Protein AF-A0A355UK76-F1 (afdb_monomer)

Secondary structure (DSSP, 8-state):
----GGG-HHHHHHHHHHHHH----EEESTTTT-B-TTT--B--SS--EEE----TTT--HHHHHHH-

Sequence (68 aa):
THVPKEEFPAQTLTIELYLEAGIRGCEIGYLLADRDPVTRENRFGGLDFLRLAIPRRVYTNNHMDVIA

Radius of gyration: 14.54 Å; Cα contacts (8 Å, |Δi|>4): 78; chains: 1; bounding box: 27×24×45 Å

Foldseek 3Di:
DDDDVVVLVQVVVQVVCCVPQVAHWDWPAQVVVAADPPPRHTDHPDDTHTDDDDDPPPDDVVVVVSVD

Solvent-accessible surface area (backbone atoms only — not comparable to full-atom values): 4372 Å² total; per-residue (Å²): 135,95,72,59,76,92,66,38,56,24,53,48,51,32,50,51,41,30,74,77,70,70,42,83,56,42,56,51,20,52,76,73,65,39,55,40,94,83,82,63,44,78,49,80,90,68,68,66,32,66,43,82,82,80,64,88,92,73,73,54,70,73,58,48,68,74,72,110

Mean predicted aligned error: 3.46 Å

Structure (mmCIF, N/CA/C/O backbone):
data_AF-A0A355UK76-F1
#
_entry.id   AF-A0A355UK76-F1
#
loop_
_atom_site.group_PDB
_atom_site.id
_atom_site.type_symbol
_atom_site.label_atom_id
_atom_site.label_alt_id
_atom_site.label_comp_id
_atom_site.label_asym_id
_atom_site.label_entity_id
_atom_site.label_seq_id
_atom_site.pdbx_PDB_ins_code
_atom_site.Cartn_x
_atom_site.Cartn_y
_atom_site.Cartn_z
_atom_site.occupancy
_atom_site.B_iso_or_equiv
_atom_site.auth_seq_id
_atom_site.auth_comp_id
_atom_site.auth_asym_id
_atom_site.auth_atom_id
_atom_site.pdbx_PDB_model_num
ATOM 1 N N . THR A 1 1 ? -14.038 -9.598 -3.282 1.00 51.12 1 THR A N 1
ATOM 2 C CA . THR A 1 1 ? -13.214 -10.542 -2.499 1.00 51.12 1 THR A CA 1
ATOM 3 C C . THR A 1 1 ? -13.613 -10.376 -1.046 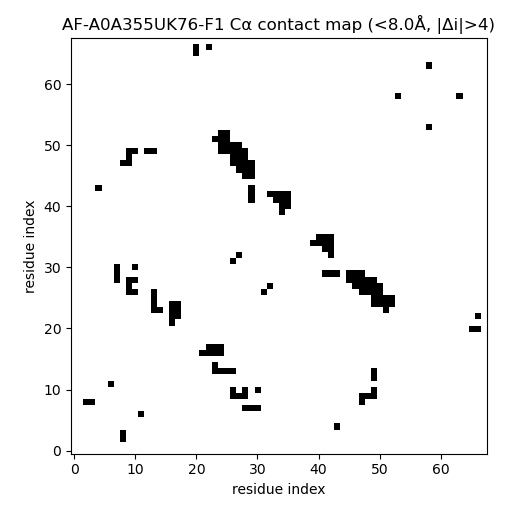1.00 51.12 1 THR A C 1
ATOM 5 O O . THR A 1 1 ? -13.610 -9.245 -0.585 1.00 51.12 1 THR A O 1
ATOM 8 N N . HIS A 1 2 ? -14.089 -11.427 -0.375 1.00 71.19 2 HIS A N 1
ATOM 9 C CA . HIS A 1 2 ? -14.584 -11.362 1.011 1.00 71.19 2 HIS A CA 1
ATOM 10 C C . HIS A 1 2 ? -13.492 -11.864 1.963 1.00 71.19 2 HIS A C 1
ATOM 12 O O . HIS A 1 2 ? -13.559 -12.993 2.434 1.00 71.19 2 HIS A O 1
ATOM 18 N N . VAL A 1 3 ? -12.458 -11.053 2.181 1.00 86.81 3 VAL A N 1
ATOM 19 C CA . VAL A 1 3 ? -11.462 -11.316 3.230 1.00 86.81 3 VAL A CA 1
ATOM 20 C C . VAL A 1 3 ? -11.953 -10.629 4.510 1.00 86.81 3 VAL A C 1
ATOM 22 O O . VAL A 1 3 ? -12.340 -9.456 4.428 1.00 86.81 3 VAL A O 1
ATOM 25 N N . PRO A 1 4 ? -12.010 -11.320 5.664 1.00 91.56 4 PRO A N 1
ATOM 26 C CA . PRO A 1 4 ? -12.351 -10.700 6.942 1.00 91.56 4 PRO A CA 1
ATOM 27 C C . PRO A 1 4 ? -11.418 -9.529 7.274 1.00 91.56 4 PRO A C 1
ATOM 29 O O . PRO A 1 4 ? -10.237 -9.535 6.934 1.00 91.56 4 PRO A O 1
ATOM 32 N N . LYS A 1 5 ? -11.933 -8.511 7.968 1.00 90.00 5 LYS A N 1
ATOM 33 C CA . LYS A 1 5 ? -11.150 -7.308 8.316 1.00 90.00 5 LYS A CA 1
ATOM 34 C C . LYS A 1 5 ? -10.027 -7.634 9.299 1.00 90.00 5 LYS A C 1
ATOM 36 O O . LYS A 1 5 ? -8.983 -6.989 9.308 1.00 90.00 5 LYS A O 1
ATOM 41 N N . GLU A 1 6 ? -10.257 -8.661 10.104 1.00 91.88 6 GLU A N 1
ATOM 42 C CA . GLU A 1 6 ? -9.357 -9.215 11.104 1.00 91.88 6 GLU A CA 1
ATOM 43 C C . GLU A 1 6 ? -8.118 -9.873 10.479 1.00 91.88 6 GLU A C 1
ATOM 45 O O . GLU A 1 6 ? -7.120 -10.063 11.170 1.00 91.88 6 GLU A O 1
ATOM 50 N N . GLU A 1 7 ? -8.158 -10.170 9.176 1.00 93.19 7 GLU A N 1
ATOM 51 C CA . GLU A 1 7 ? -7.024 -10.676 8.394 1.00 93.19 7 GLU A CA 1
ATOM 52 C C . GLU A 1 7 ? -6.238 -9.553 7.687 1.00 93.19 7 GLU A C 1
ATOM 54 O O . GLU A 1 7 ? -5.373 -9.826 6.855 1.00 93.19 7 GLU A O 1
ATOM 59 N N . PHE A 1 8 ? -6.519 -8.286 8.019 1.00 93.75 8 PHE A N 1
ATOM 60 C CA . PHE A 1 8 ? -5.798 -7.095 7.546 1.00 93.75 8 PHE A CA 1
ATOM 61 C C . PHE A 1 8 ? -5.567 -7.083 6.021 1.00 93.75 8 PHE A C 1
ATOM 63 O O . PHE A 1 8 ? -4.418 -7.130 5.567 1.00 93.75 8 PHE A O 1
ATOM 70 N N . PRO A 1 9 ? -6.633 -7.031 5.201 1.00 94.31 9 PRO A N 1
ATOM 71 C CA . PRO A 1 9 ? -6.520 -7.250 3.763 1.00 94.31 9 PRO A CA 1
ATOM 72 C C . PRO A 1 9 ? -5.573 -6.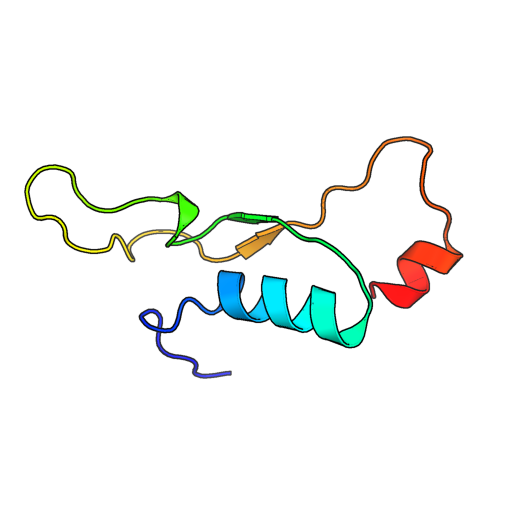268 3.058 1.00 94.31 9 PRO A C 1
ATOM 74 O O . PRO A 1 9 ? -4.839 -6.693 2.165 1.00 94.31 9 PRO A O 1
ATOM 77 N N . ALA A 1 10 ? -5.509 -4.995 3.466 1.00 94.94 10 ALA A N 1
ATOM 78 C CA . ALA A 1 10 ? -4.537 -4.052 2.904 1.00 94.94 10 ALA A CA 1
ATOM 79 C C . ALA A 1 10 ? -3.075 -4.414 3.220 1.00 94.94 10 ALA A C 1
ATOM 81 O O . ALA A 1 10 ? -2.194 -4.262 2.365 1.00 94.94 10 ALA A O 1
ATOM 82 N N . GLN A 1 11 ? -2.803 -4.917 4.427 1.00 95.69 11 GLN A N 1
ATOM 83 C CA . GLN A 1 11 ? -1.466 -5.364 4.818 1.00 95.69 11 GLN A CA 1
ATOM 84 C C . GLN A 1 11 ? -1.090 -6.635 4.058 1.00 95.69 11 GLN A C 1
ATOM 86 O O . GLN A 1 11 ? 0.011 -6.722 3.516 1.00 95.69 11 GLN A O 1
ATOM 91 N N . THR A 1 12 ? -2.020 -7.586 3.971 1.00 95.38 12 THR A N 1
ATOM 92 C CA . THR A 1 12 ? -1.854 -8.826 3.209 1.00 95.38 12 THR A CA 1
ATOM 93 C C . THR A 1 12 ? -1.540 -8.517 1.749 1.00 95.38 12 THR A C 1
ATOM 95 O O . THR A 1 12 ? -0.516 -8.960 1.239 1.00 95.38 12 THR A O 1
ATOM 98 N N . LEU A 1 13 ? -2.317 -7.641 1.106 1.00 94.81 13 LEU A N 1
ATOM 99 C CA . LEU A 1 13 ? -2.040 -7.194 -0.260 1.00 94.81 13 LEU A CA 1
ATOM 100 C C . LEU A 1 13 ? -0.661 -6.524 -0.393 1.00 94.81 13 LEU A C 1
ATOM 102 O O . LEU A 1 13 ? 0.019 -6.714 -1.398 1.00 94.81 13 LEU A O 1
ATOM 106 N N . THR A 1 14 ? -0.227 -5.761 0.616 1.00 96.19 14 THR A N 1
ATOM 107 C CA . THR A 1 14 ? 1.094 -5.108 0.615 1.00 96.19 14 THR A CA 1
ATOM 108 C C . THR A 1 14 ? 2.233 -6.124 0.627 1.00 96.19 14 THR A C 1
ATOM 110 O O . THR A 1 14 ? 3.252 -5.903 -0.028 1.00 96.19 14 THR A O 1
ATOM 113 N N . ILE A 1 15 ? 2.064 -7.232 1.350 1.00 96.38 15 ILE A N 1
ATOM 114 C CA . ILE A 1 15 ? 3.048 -8.317 1.417 1.00 96.38 15 ILE A CA 1
ATOM 115 C C . ILE A 1 15 ? 3.049 -9.118 0.115 1.00 96.38 15 ILE A C 1
ATOM 117 O O . ILE A 1 15 ? 4.115 -9.323 -0.460 1.00 96.38 15 ILE A O 1
ATOM 121 N N . GLU A 1 16 ? 1.877 -9.513 -0.382 1.00 96.00 16 GLU A N 1
ATOM 122 C CA . GLU A 1 16 ? 1.763 -10.284 -1.626 1.00 96.00 16 GLU A CA 1
ATOM 123 C C . GLU A 1 16 ? 2.357 -9.527 -2.819 1.00 96.00 16 GLU A C 1
ATOM 125 O O . GLU A 1 16 ? 3.094 -10.097 -3.619 1.00 96.00 16 GLU A O 1
ATOM 130 N N . LEU A 1 17 ? 2.144 -8.210 -2.891 1.00 96.19 17 LEU A N 1
ATOM 131 C CA . LEU A 1 17 ? 2.725 -7.375 -3.941 1.00 96.19 17 LEU A CA 1
ATOM 132 C C . LEU A 1 17 ? 4.268 -7.355 -3.901 1.00 96.19 17 LEU A C 1
ATOM 134 O O . LEU A 1 17 ? 4.930 -7.296 -4.942 1.00 96.19 17 LEU A O 1
ATOM 138 N N . TYR A 1 18 ? 4.853 -7.427 -2.703 1.00 97.38 18 TYR A N 1
ATOM 139 C CA . TYR A 1 18 ? 6.300 -7.534 -2.544 1.00 97.38 18 TYR A CA 1
ATOM 140 C C . TYR A 1 18 ? 6.821 -8.914 -2.954 1.00 97.38 18 TYR A C 1
ATOM 142 O O . TYR A 1 18 ? 7.867 -8.993 -3.595 1.00 97.38 18 TYR A O 1
ATOM 150 N N . LEU A 1 19 ? 6.103 -9.984 -2.606 1.00 97.62 19 LEU A N 1
ATOM 151 C CA . LEU A 1 19 ? 6.487 -11.352 -2.959 1.00 97.62 19 LEU A CA 1
ATOM 152 C C . LEU A 1 19 ? 6.422 -11.595 -4.470 1.00 97.62 19 LEU A C 1
ATOM 154 O O . LEU A 1 19 ? 7.359 -12.161 -5.026 1.00 97.62 19 LEU A O 1
ATOM 158 N N . GLU A 1 20 ? 5.356 -11.136 -5.123 1.00 96.88 20 GLU A N 1
ATOM 159 C CA . GLU A 1 20 ? 5.120 -11.393 -6.546 1.00 96.88 20 GLU A CA 1
ATOM 160 C C . GLU A 1 20 ? 6.001 -10.520 -7.453 1.00 96.88 20 GLU A C 1
ATOM 162 O O . GLU A 1 20 ? 6.597 -11.006 -8.412 1.00 96.88 20 GLU A O 1
ATOM 167 N N . ALA A 1 21 ? 6.113 -9.222 -7.150 1.00 96.44 21 ALA A N 1
ATOM 168 C CA . ALA A 1 21 ? 6.698 -8.242 -8.070 1.00 96.44 21 ALA A CA 1
ATOM 169 C C . ALA A 1 21 ? 7.848 -7.415 -7.468 1.00 96.44 21 ALA A C 1
ATOM 171 O O . ALA A 1 21 ? 8.380 -6.516 -8.123 1.00 96.44 21 ALA A O 1
ATOM 172 N N . GLY A 1 22 ? 8.244 -7.670 -6.216 1.00 97.00 22 GLY A N 1
ATOM 173 C CA . GLY A 1 22 ? 9.289 -6.898 -5.532 1.00 97.00 22 GLY A CA 1
ATOM 174 C C . GLY A 1 22 ? 8.902 -5.442 -5.243 1.00 97.00 22 GLY A C 1
ATOM 175 O O . GLY A 1 22 ? 9.765 -4.625 -4.906 1.00 97.00 22 GLY A O 1
ATOM 176 N N . ILE A 1 23 ? 7.619 -5.088 -5.372 1.00 97.06 23 ILE A N 1
ATOM 177 C CA . ILE A 1 23 ? 7.122 -3.727 -5.167 1.00 97.06 23 ILE A CA 1
ATOM 178 C C . ILE A 1 23 ? 6.764 -3.545 -3.694 1.00 97.06 23 ILE A C 1
ATOM 180 O O . ILE A 1 23 ? 5.976 -4.290 -3.120 1.00 97.06 23 ILE A O 1
ATOM 184 N N . ARG A 1 24 ? 7.314 -2.500 -3.070 1.00 97.31 24 ARG A N 1
ATOM 185 C CA . ARG A 1 24 ? 7.004 -2.158 -1.680 1.00 97.31 24 ARG A CA 1
ATOM 186 C C . ARG A 1 24 ? 5.961 -1.048 -1.610 1.00 97.31 24 ARG A C 1
ATOM 188 O O . ARG A 1 24 ? 6.252 0.100 -1.947 1.00 97.31 24 ARG A O 1
ATOM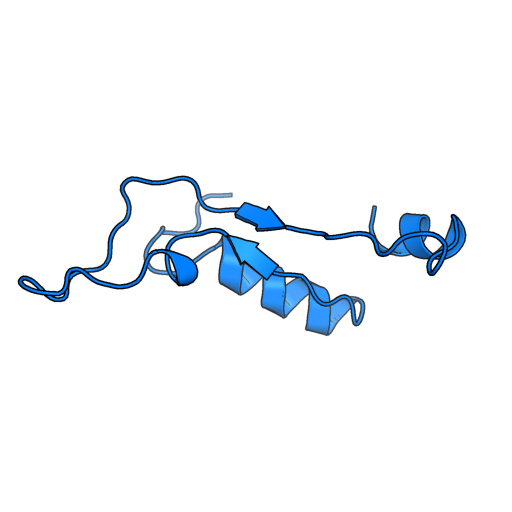 195 N N . GLY A 1 25 ? 4.777 -1.397 -1.117 1.00 95.50 25 GLY A N 1
ATOM 196 C CA . GLY A 1 25 ? 3.719 -0.454 -0.759 1.00 95.50 25 GLY A CA 1
ATOM 197 C C . GLY A 1 25 ? 3.768 -0.025 0.709 1.00 95.50 25 GLY A C 1
ATOM 198 O O . GLY A 1 25 ? 4.613 -0.467 1.488 1.00 95.50 25 GLY A O 1
ATOM 199 N N . CYS A 1 26 ? 2.843 0.85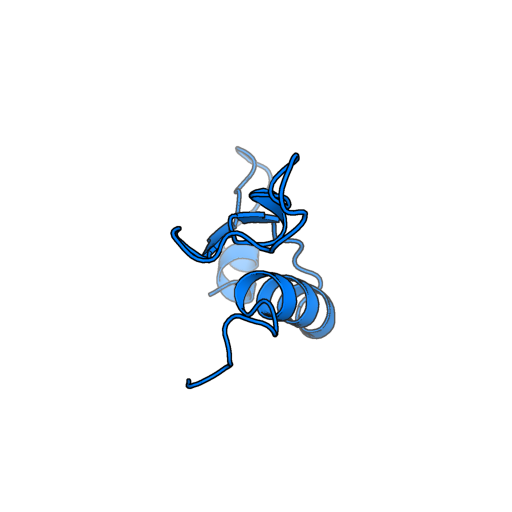6 1.078 1.00 96.50 26 CYS A N 1
ATOM 200 C CA . CYS A 1 26 ? 2.559 1.210 2.464 1.00 96.50 26 CYS A CA 1
ATOM 201 C C . CYS A 1 26 ? 1.087 0.926 2.728 1.00 96.50 26 CYS A C 1
ATOM 203 O O . CYS A 1 26 ? 0.233 1.522 2.069 1.00 96.50 26 CYS A O 1
ATOM 205 N N . GLU A 1 27 ? 0.796 0.065 3.693 1.00 95.94 27 GLU A N 1
ATOM 206 C CA . GLU A 1 27 ? -0.559 -0.048 4.218 1.00 95.94 27 GLU A CA 1
ATOM 207 C C . GLU A 1 27 ? -0.957 1.287 4.863 1.00 95.94 27 GLU A C 1
ATOM 209 O O . GLU A 1 27 ? -0.151 1.955 5.518 1.00 95.94 27 GLU A O 1
ATOM 214 N N . ILE A 1 28 ? -2.174 1.724 4.554 1.00 95.25 28 ILE A N 1
ATOM 215 C CA . ILE A 1 28 ? -2.875 2.850 5.161 1.00 95.25 28 ILE A CA 1
ATOM 216 C C . ILE A 1 28 ? -4.232 2.293 5.584 1.00 95.25 28 ILE A C 1
ATOM 218 O O . ILE A 1 28 ? -5.242 2.481 4.901 1.00 95.25 28 ILE A O 1
ATOM 222 N N . GLY A 1 29 ? -4.214 1.529 6.668 1.00 93.44 29 GLY A N 1
ATOM 223 C CA . GLY A 1 29 ? -5.359 0.750 7.102 1.00 93.44 29 GLY A CA 1
ATOM 224 C C . GLY A 1 29 ? -5.384 0.506 8.601 1.00 93.44 29 GLY A C 1
ATOM 225 O O . GLY A 1 29 ? -4.957 1.343 9.404 1.00 93.44 29 GLY A O 1
ATOM 226 N N . TYR A 1 30 ? -5.950 -0.632 8.985 1.00 93.31 30 TYR A N 1
ATOM 227 C CA . TYR A 1 30 ? -6.208 -0.959 10.386 1.00 93.31 30 TYR A CA 1
ATOM 228 C C . TYR A 1 30 ? -4.939 -1.208 11.199 1.00 93.31 30 TYR A C 1
ATOM 230 O O . TYR A 1 30 ? -4.956 -0.987 12.410 1.00 93.31 30 TYR A O 1
ATOM 238 N N . LEU A 1 31 ? -3.847 -1.640 10.563 1.00 92.50 31 LEU A N 1
ATOM 239 C CA . LEU A 1 31 ? -2.586 -1.862 11.263 1.00 92.50 31 LEU A CA 1
ATOM 240 C C . LEU A 1 31 ? -1.893 -0.527 11.565 1.00 92.50 31 LEU A C 1
ATOM 242 O O . LEU A 1 31 ? -1.401 -0.329 12.675 1.00 92.50 31 LEU A O 1
ATOM 246 N N . LEU A 1 32 ? -1.924 0.415 10.616 1.00 93.06 32 LEU A N 1
ATOM 247 C CA . LEU A 1 32 ? -1.457 1.787 10.827 1.00 93.06 32 LEU A CA 1
ATOM 248 C C . LEU A 1 32 ? -2.304 2.553 11.858 1.00 93.06 32 LEU A C 1
ATOM 250 O O . LEU A 1 32 ? -1.765 3.376 12.596 1.00 93.06 32 LEU A O 1
ATOM 254 N N . ALA A 1 33 ? -3.619 2.310 11.907 1.00 92.12 33 ALA A N 1
ATOM 255 C CA . ALA A 1 33 ? -4.542 2.987 12.828 1.00 92.12 33 ALA A CA 1
ATOM 256 C C . ALA A 1 33 ? -4.292 2.670 14.318 1.00 92.12 33 ALA A C 1
ATOM 258 O O . ALA A 1 33 ? -4.831 3.366 15.190 1.00 92.12 33 ALA A O 1
ATOM 259 N N . ASP A 1 34 ? -3.466 1.654 14.582 1.00 91.44 34 ASP A N 1
ATOM 260 C CA . ASP A 1 34 ? -3.128 1.123 15.898 1.00 91.44 34 ASP A CA 1
ATOM 261 C C . ASP A 1 34 ? -4.368 0.686 16.707 1.00 91.44 34 ASP A C 1
ATOM 263 O O . ASP A 1 34 ? -5.532 0.812 16.303 1.00 91.44 34 ASP A O 1
ATOM 267 N N . ARG A 1 35 ? -4.121 0.106 17.876 1.00 93.88 35 ARG A N 1
ATOM 268 C CA . ARG A 1 35 ? -5.159 -0.30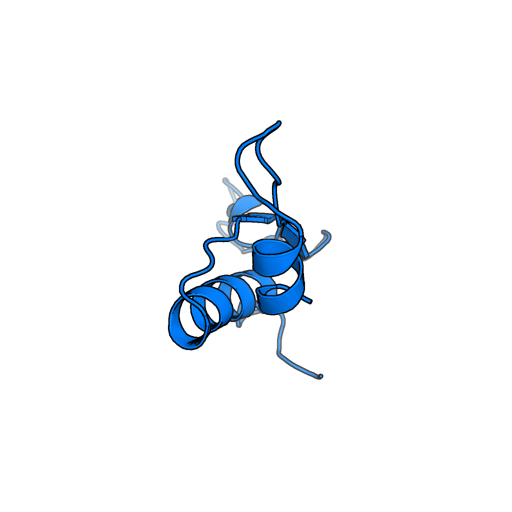9 18.815 1.00 93.88 35 ARG A CA 1
ATOM 269 C C . ARG A 1 35 ? -5.627 0.854 19.671 1.00 93.88 35 ARG A C 1
ATOM 271 O O . ARG A 1 35 ? -4.955 1.874 19.831 1.00 93.88 35 ARG A O 1
ATOM 278 N N . ASP A 1 36 ? -6.795 0.683 20.274 1.00 93.44 36 ASP A N 1
ATOM 279 C CA . ASP A 1 36 ? -7.235 1.616 21.297 1.00 93.44 36 ASP A CA 1
ATOM 280 C C . ASP A 1 36 ? -6.310 1.589 22.530 1.00 93.44 36 ASP A C 1
ATOM 282 O O . ASP A 1 36 ? -6.038 0.510 23.055 1.00 93.44 36 ASP A O 1
ATOM 286 N N . PRO A 1 37 ? -5.820 2.736 23.037 1.00 94.38 37 PRO A N 1
ATOM 287 C CA . PRO A 1 37 ? -4.884 2.741 24.158 1.00 94.38 37 PRO A CA 1
ATOM 288 C C . PRO A 1 37 ? -5.522 2.283 25.478 1.00 94.38 37 PRO A C 1
ATOM 290 O O . PRO A 1 37 ? -4.796 1.889 26.391 1.00 94.38 37 PRO A O 1
ATOM 293 N N . VAL A 1 38 ? -6.855 2.324 25.592 1.00 96.44 38 VAL A N 1
ATOM 294 C CA . VAL A 1 38 ? -7.597 1.903 26.784 1.00 96.44 38 VAL A CA 1
ATOM 295 C C . VAL A 1 38 ? -8.110 0.476 26.615 1.00 96.44 38 VAL A C 1
ATOM 297 O O . VAL A 1 38 ? -7.773 -0.385 27.427 1.00 96.44 38 VAL A O 1
ATOM 300 N N . THR A 1 39 ? -8.895 0.201 25.567 1.00 95.88 39 THR A N 1
ATOM 301 C CA . THR A 1 39 ? -9.521 -1.126 25.386 1.00 95.88 39 THR A CA 1
ATOM 302 C C . THR A 1 39 ? -8.575 -2.153 24.767 1.00 95.88 39 THR A C 1
ATOM 304 O O . THR A 1 39 ? -8.790 -3.353 24.913 1.00 95.88 39 THR A O 1
ATOM 307 N N . ARG A 1 40 ? -7.498 -1.696 24.110 1.00 92.62 40 ARG A N 1
ATOM 308 C CA . ARG A 1 40 ? -6.541 -2.512 23.339 1.00 92.62 40 ARG A CA 1
ATOM 309 C C . ARG A 1 40 ? -7.164 -3.289 22.181 1.00 92.62 40 ARG A C 1
ATOM 311 O O . ARG A 1 40 ? -6.520 -4.184 21.636 1.00 92.62 40 ARG A O 1
ATOM 318 N N . GLU A 1 41 ? -8.379 -2.937 21.779 1.00 94.31 41 GLU A N 1
ATOM 319 C CA . GLU A 1 41 ? -9.050 -3.533 20.628 1.00 94.31 41 GLU A CA 1
ATOM 320 C C . GLU A 1 41 ? -8.582 -2.890 19.317 1.00 94.31 41 GLU A C 1
ATOM 322 O O . GLU A 1 41 ? -8.150 -1.733 19.284 1.00 94.31 41 GLU A O 1
ATOM 327 N N . ASN A 1 42 ? -8.666 -3.652 18.224 1.00 93.12 42 ASN A N 1
ATOM 328 C CA . ASN A 1 42 ? -8.379 -3.143 16.885 1.00 93.12 42 ASN A CA 1
ATOM 329 C C . ASN A 1 42 ? -9.482 -2.178 16.429 1.00 93.12 42 ASN A C 1
ATOM 331 O O . ASN A 1 42 ? -10.667 -2.376 16.705 1.00 93.12 42 ASN A O 1
ATOM 335 N N . ARG A 1 43 ? -9.097 -1.149 15.674 1.00 91.25 43 ARG A N 1
ATOM 336 C CA . ARG A 1 43 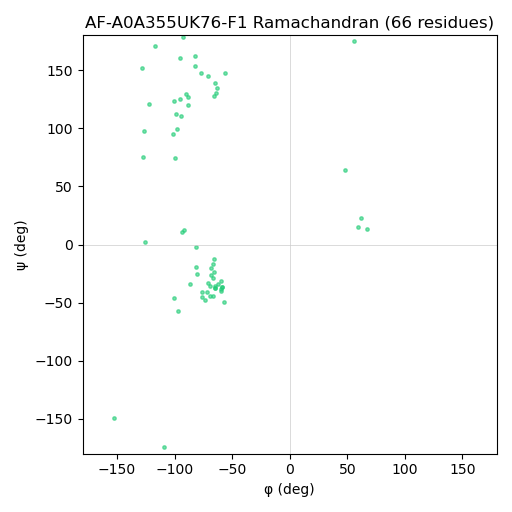? -10.006 -0.095 15.210 1.00 91.25 43 ARG A CA 1
ATOM 337 C C . ARG A 1 43 ? -10.410 -0.313 13.751 1.00 91.25 43 ARG A C 1
ATOM 339 O O . ARG A 1 43 ? -9.741 0.161 12.842 1.00 91.25 43 ARG A O 1
ATOM 346 N N . PHE A 1 44 ? -11.552 -0.963 13.521 1.00 91.19 44 PHE A N 1
ATOM 347 C CA . PHE A 1 44 ? -12.053 -1.279 12.168 1.00 91.19 44 PHE A CA 1
ATOM 348 C C . PHE A 1 44 ? -12.993 -0.231 11.543 1.00 91.19 44 PHE A C 1
ATOM 350 O O . PHE A 1 44 ? -13.657 -0.498 10.539 1.00 91.19 44 PHE A O 1
ATOM 357 N N . GLY A 1 45 ? -13.082 0.965 12.131 1.00 83.44 45 GLY A N 1
ATOM 358 C CA . GLY A 1 45 ? -14.008 2.023 11.699 1.00 83.44 45 GLY A CA 1
ATOM 359 C C . GLY A 1 45 ? -13.545 2.861 10.499 1.00 83.44 45 GLY A C 1
ATOM 360 O O . GLY A 1 45 ? -14.266 3.767 10.092 1.00 83.44 45 GLY A O 1
ATOM 361 N N . GLY A 1 46 ? -12.347 2.602 9.967 1.00 85.94 46 GLY A N 1
ATOM 362 C CA . GLY A 1 46 ? -11.705 3.406 8.923 1.00 85.94 46 GLY A CA 1
ATOM 363 C C . GLY A 1 46 ? -11.634 2.749 7.543 1.00 85.94 46 GLY A C 1
ATOM 364 O O . GLY A 1 46 ? -12.177 1.667 7.306 1.00 85.94 46 GLY A O 1
ATOM 365 N N . LEU A 1 47 ? -10.934 3.439 6.641 1.00 91.19 47 LEU A N 1
ATOM 366 C CA . LEU A 1 47 ? -10.547 2.928 5.327 1.00 91.19 47 LEU A CA 1
ATOM 367 C C . LEU A 1 47 ? -9.355 1.974 5.466 1.00 91.19 47 LEU A C 1
ATOM 369 O O . LEU A 1 47 ? -8.515 2.179 6.339 1.00 91.19 47 LEU A O 1
ATOM 373 N N . ASP A 1 48 ? -9.294 0.969 4.595 1.00 93.38 48 ASP A N 1
ATOM 374 C CA . ASP A 1 48 ? -8.235 -0.041 4.561 1.00 93.38 48 ASP A CA 1
ATOM 375 C C . ASP A 1 48 ? -7.644 -0.096 3.148 1.00 93.38 48 ASP A C 1
ATOM 377 O O . ASP A 1 48 ? -8.240 -0.668 2.232 1.00 93.38 48 ASP A O 1
ATOM 381 N N . PHE A 1 49 ? -6.515 0.588 2.941 1.00 94.56 49 PHE A N 1
ATOM 382 C CA . PHE A 1 49 ? -5.921 0.779 1.618 1.00 94.56 49 PHE A CA 1
ATOM 383 C C . PHE A 1 49 ? -4.446 0.400 1.566 1.00 94.56 49 PHE A C 1
ATOM 385 O O . PHE A 1 49 ? -3.693 0.587 2.517 1.00 94.56 49 PHE A O 1
ATOM 392 N N . LEU A 1 50 ? -4.004 -0.017 0.382 1.00 95.44 50 LEU A N 1
ATOM 393 C CA . LEU A 1 50 ? -2.596 -0.047 0.012 1.00 95.44 50 LEU A CA 1
ATOM 394 C C . LEU A 1 50 ? -2.257 1.241 -0.745 1.00 95.44 50 LEU A C 1
ATOM 396 O O . LEU A 1 50 ? -2.881 1.566 -1.755 1.00 95.44 50 LEU A O 1
ATOM 400 N N . ARG A 1 51 ? -1.245 1.980 -0.282 1.00 97.50 51 ARG A N 1
ATOM 401 C CA . ARG A 1 51 ? -0.740 3.186 -0.949 1.00 97.50 51 ARG A CA 1
ATOM 402 C C . ARG A 1 51 ? 0.534 2.892 -1.738 1.00 97.50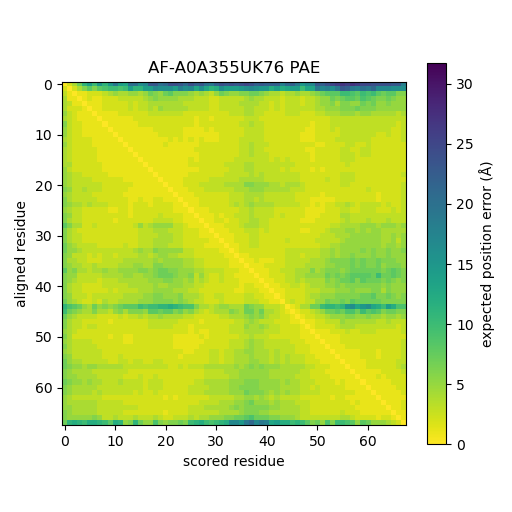 51 ARG A C 1
ATOM 404 O O . ARG A 1 51 ? 1.559 2.529 -1.158 1.00 97.50 51 ARG A O 1
ATOM 411 N N . LEU A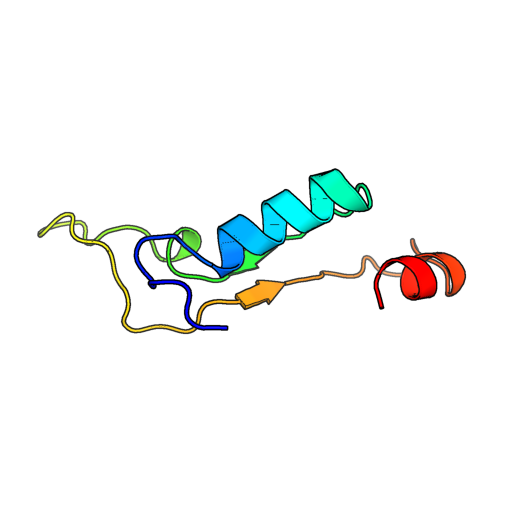 1 52 ? 0.497 3.192 -3.036 1.00 96.69 52 LEU A N 1
ATOM 412 C CA . LEU A 1 52 ? 1.660 3.227 -3.928 1.00 96.69 52 LEU A CA 1
ATOM 413 C C . LEU A 1 52 ? 2.154 4.670 -4.074 1.00 96.69 52 LEU A C 1
ATOM 415 O O . LEU A 1 52 ? 1.580 5.476 -4.804 1.00 96.69 52 LEU A O 1
ATOM 419 N N . ALA A 1 53 ? 3.204 5.025 -3.335 1.00 96.81 53 ALA A N 1
ATOM 420 C CA . ALA A 1 53 ? 3.813 6.349 -3.426 1.00 96.81 53 ALA A CA 1
ATOM 421 C C . ALA A 1 53 ? 4.889 6.362 -4.522 1.00 96.81 53 ALA A C 1
ATOM 423 O O . ALA A 1 53 ? 5.866 5.626 -4.422 1.00 96.81 53 ALA A O 1
ATOM 424 N N . ILE A 1 54 ? 4.734 7.221 -5.535 1.00 96.75 54 ILE A N 1
ATOM 425 C CA . ILE A 1 54 ? 5.677 7.349 -6.658 1.00 96.75 54 ILE A CA 1
ATOM 426 C C . ILE A 1 54 ? 6.684 8.481 -6.373 1.00 96.75 54 ILE A C 1
ATOM 428 O O . ILE A 1 54 ? 6.303 9.657 -6.377 1.00 96.75 54 ILE A O 1
ATOM 432 N N . PRO A 1 55 ? 7.975 8.185 -6.124 1.00 97.75 55 PRO A N 1
ATOM 433 C CA . PRO A 1 55 ? 9.007 9.198 -5.964 1.00 97.75 55 PRO A CA 1
ATOM 434 C C . PRO A 1 55 ? 9.230 9.971 -7.268 1.00 97.75 55 PRO A C 1
ATOM 436 O O . PRO A 1 55 ? 9.269 9.414 -8.368 1.00 97.75 55 PRO A O 1
ATOM 439 N N . ARG A 1 56 ? 9.404 11.288 -7.142 1.00 97.94 56 ARG A N 1
ATOM 440 C CA . ARG A 1 56 ? 9.513 12.190 -8.296 1.00 97.94 56 ARG A CA 1
ATOM 441 C C . ARG A 1 56 ? 10.782 11.888 -9.095 1.00 97.94 56 ARG A C 1
ATOM 443 O O . ARG A 1 56 ? 11.871 11.939 -8.534 1.00 97.94 56 ARG A O 1
ATOM 450 N N . ARG A 1 57 ? 10.634 11.678 -10.409 1.00 96.88 57 ARG A N 1
ATOM 451 C CA . ARG A 1 57 ? 11.734 11.470 -11.378 1.00 96.88 57 ARG A CA 1
ATOM 452 C C . ARG A 1 57 ? 12.607 10.229 -11.114 1.00 96.88 57 ARG A C 1
ATOM 454 O O . ARG A 1 57 ? 13.751 10.207 -11.554 1.00 96.88 57 ARG A O 1
ATOM 461 N N . VAL A 1 58 ? 12.088 9.227 -10.402 1.00 98.19 58 VAL A N 1
ATOM 462 C CA . VAL A 1 58 ? 12.818 7.977 -10.108 1.00 98.19 58 VAL A CA 1
ATOM 463 C C . VAL A 1 58 ? 12.380 6.838 -11.026 1.00 98.19 58 VAL A C 1
ATOM 465 O O . VAL A 1 58 ? 13.224 6.148 -11.588 1.00 98.19 58 VAL A O 1
ATOM 468 N N . TYR A 1 59 ? 11.070 6.659 -11.202 1.00 97.69 59 TYR A N 1
ATOM 469 C CA . TYR A 1 59 ? 10.510 5.576 -12.009 1.00 97.69 59 TYR A CA 1
ATOM 470 C C . TYR A 1 59 ? 10.194 6.012 -13.443 1.00 97.69 59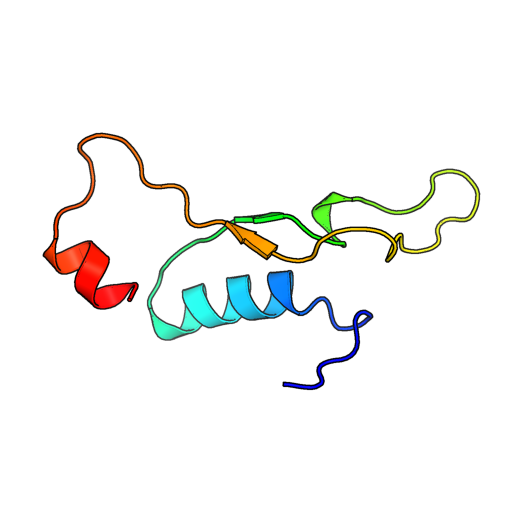 TYR A C 1
ATOM 472 O O . TYR A 1 59 ? 10.066 7.197 -13.751 1.00 97.69 59 TYR A O 1
ATOM 480 N N . THR A 1 60 ? 10.082 5.017 -14.317 1.00 97.81 60 THR A N 1
ATOM 481 C CA . THR A 1 60 ? 9.796 5.148 -15.754 1.00 97.81 60 THR A CA 1
ATOM 482 C C . THR A 1 60 ? 8.464 4.470 -16.070 1.00 97.81 60 THR A C 1
ATOM 484 O O . THR A 1 60 ? 7.940 3.741 -15.230 1.00 97.81 60 THR A O 1
ATOM 487 N N . ASN A 1 61 ? 7.937 4.649 -17.283 1.00 97.19 61 ASN A N 1
ATOM 488 C CA . ASN A 1 61 ? 6.686 3.996 -17.690 1.00 97.19 61 ASN A CA 1
ATOM 489 C C . ASN A 1 61 ? 6.776 2.464 -17.622 1.00 97.19 61 ASN A C 1
ATOM 491 O O . ASN A 1 61 ? 5.864 1.848 -17.093 1.00 97.19 61 ASN A O 1
ATOM 495 N N . ASN A 1 62 ? 7.915 1.867 -17.990 1.00 97.31 62 ASN A N 1
ATOM 496 C CA . ASN A 1 62 ? 8.114 0.419 -17.859 1.00 97.31 62 ASN A CA 1
ATOM 497 C C . ASN A 1 62 ? 7.982 -0.074 -16.406 1.00 97.31 62 ASN A C 1
ATOM 499 O O . ASN A 1 62 ? 7.570 -1.203 -16.185 1.00 97.31 62 ASN A O 1
ATOM 503 N N . HIS A 1 63 ? 8.336 0.746 -15.407 1.00 97.06 63 HIS A N 1
ATOM 504 C CA . HIS A 1 63 ? 8.092 0.386 -14.006 1.00 97.06 63 HIS A CA 1
ATOM 505 C C . HIS A 1 63 ? 6.597 0.447 -13.666 1.00 97.06 63 HIS A C 1
ATOM 507 O O . HIS A 1 63 ? 6.134 -0.348 -12.860 1.00 97.06 63 HIS A O 1
ATOM 513 N N . MET A 1 64 ? 5.845 1.369 -14.276 1.00 96.31 64 MET A N 1
ATOM 514 C CA . MET A 1 64 ? 4.393 1.464 -14.093 1.00 96.31 64 MET A CA 1
ATOM 515 C C . MET A 1 64 ? 3.667 0.278 -14.735 1.00 96.31 64 MET A C 1
ATOM 517 O O . MET A 1 64 ? 2.716 -0.213 -14.142 1.00 96.31 64 MET A O 1
ATOM 521 N N . ASP A 1 65 ? 4.154 -0.228 -15.872 1.00 95.88 65 ASP A N 1
ATOM 522 C CA . ASP A 1 65 ? 3.594 -1.413 -16.542 1.00 95.88 65 ASP A CA 1
ATOM 523 C C . ASP A 1 65 ? 3.756 -2.703 -15.717 1.00 95.88 65 ASP A C 1
ATOM 525 O O . ASP A 1 65 ? 3.001 -3.648 -15.902 1.00 95.88 65 ASP A O 1
ATOM 529 N N . VAL A 1 66 ? 4.733 -2.756 -14.803 1.00 94.56 66 VAL A N 1
ATOM 530 C CA . VAL A 1 66 ? 4.896 -3.873 -13.848 1.00 94.56 66 VAL A CA 1
ATOM 531 C C . VAL A 1 66 ? 3.948 -3.733 -12.650 1.00 94.56 66 VAL A C 1
ATOM 533 O O . VAL A 1 66 ? 3.623 -4.718 -11.997 1.00 94.56 66 VAL A O 1
ATOM 536 N N . ILE A 1 67 ? 3.531 -2.505 -12.332 1.00 92.00 67 ILE A N 1
ATOM 537 C CA . ILE A 1 67 ? 2.673 -2.198 -11.181 1.00 92.00 67 ILE A CA 1
ATOM 538 C C . ILE A 1 67 ? 1.178 -2.349 -11.526 1.00 92.00 67 ILE A C 1
ATOM 540 O O . ILE A 1 67 ? 0.395 -2.667 -10.630 1.00 92.00 67 ILE A O 1
ATOM 544 N N . ALA A 1 68 ? 0.789 -2.038 -12.768 1.00 80.62 68 ALA A N 1
ATOM 545 C CA . ALA A 1 68 ? -0.599 -1.950 -13.241 1.00 80.62 68 ALA A CA 1
ATOM 546 C C . ALA A 1 68 ? -1.191 -3.306 -13.652 1.00 80.62 68 ALA A C 1
ATOM 548 O O . ALA A 1 68 ? -2.399 -3.499 -13.380 1.00 80.62 68 ALA A O 1
#

Nearest PDB structures (foldseek):
  8sij-assembly1_B-2  TM=9.622E-01  e=1.237E-04  Fusobacterium varium
  7tcs-assembly1_C  TM=9.134E-01  e=2.144E-04  Citrobacter freundii
  2ycn-assembly1_B-2  TM=9.720E-01  e=3.239E-04  Citrobacter freundii
  2ycp-assembly1_B  TM=9.158E-01  e=2.144E-04  Citrobacter freundii
  2v0y-assembly1_A  TM=9.579E-01  e=2.297E-04  Escherichia coli

pLDDT: mean 93.43, std 6.75, range [51.12, 98.19]